Protein AF-A0A2N7LGS1-F1 (afdb_monomer)

Sequence (81 aa):
MKINSAKNSHATESESKTPFEQFKRNVLARMVHAVWLLWRKHELISSLERRKNDPHFLNDIGLTQKDVEREIEKLRAQKPF

Structure (mmCIF, N/CA/C/O backbone):
data_AF-A0A2N7LGS1-F1
#
_entry.id   AF-A0A2N7LGS1-F1
#
loop_
_atom_site.group_PDB
_atom_site.id
_atom_site.type_symbol
_atom_site.label_atom_id
_atom_site.label_alt_id
_atom_site.label_comp_id
_atom_site.label_asym_id
_atom_site.label_entity_id
_atom_site.label_seq_id
_atom_site.pdbx_PDB_ins_code
_atom_site.Cartn_x
_atom_site.Cartn_y
_atom_site.Cartn_z
_atom_site.occupancy
_atom_site.B_iso_or_equiv
_atom_site.auth_seq_id
_atom_site.auth_comp_id
_atom_site.auth_asym_id
_atom_site.auth_atom_id
_atom_site.pdbx_PDB_model_num
ATOM 1 N N . MET A 1 1 ? -8.594 -4.851 -72.723 1.00 43.97 1 MET A N 1
ATOM 2 C CA . MET A 1 1 ? -8.325 -5.431 -71.391 1.00 43.97 1 MET A CA 1
ATOM 3 C C . MET A 1 1 ? -6.817 -5.404 -71.149 1.00 43.97 1 MET A C 1
ATOM 5 O O . MET A 1 1 ? -6.097 -6.168 -71.772 1.00 43.97 1 MET A O 1
ATOM 9 N N . LYS A 1 2 ? -6.328 -4.453 -70.346 1.00 44.41 2 LYS A N 1
ATOM 10 C CA 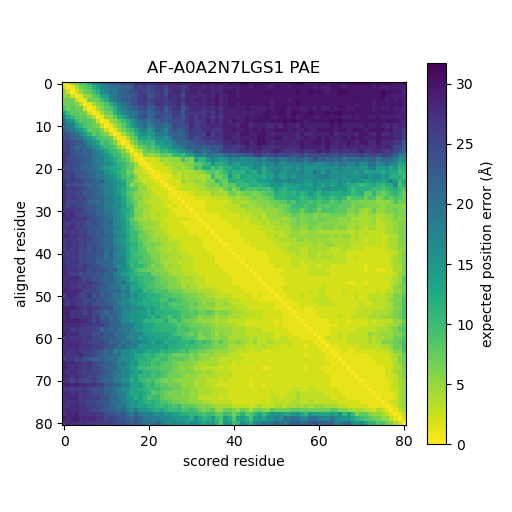. LYS A 1 2 ? -4.948 -4.402 -69.836 1.00 44.41 2 LYS A CA 1
ATOM 11 C C . LYS A 1 2 ? -5.037 -3.932 -68.387 1.00 44.41 2 LYS A C 1
ATOM 13 O O . LYS A 1 2 ? -5.152 -2.746 -68.114 1.00 44.41 2 LYS A O 1
ATOM 18 N N . ILE A 1 3 ? -5.092 -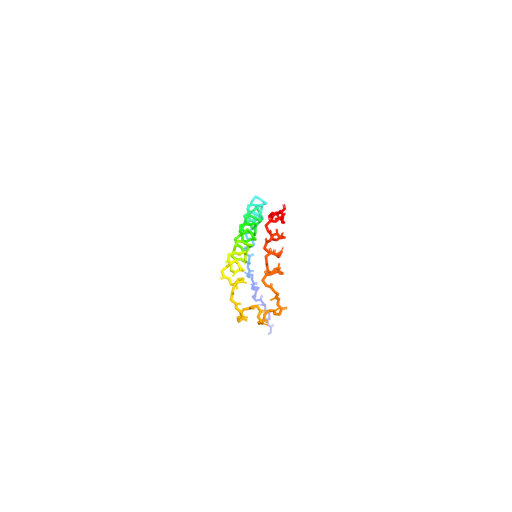4.902 -67.489 1.00 53.97 3 ILE A N 1
ATOM 19 C CA . ILE A 1 3 ? -4.924 -4.731 -66.048 1.00 53.97 3 ILE A CA 1
ATOM 20 C C . ILE A 1 3 ? -3.425 -4.672 -65.800 1.00 53.97 3 ILE A C 1
ATOM 22 O O . ILE A 1 3 ? -2.763 -5.684 -65.967 1.00 53.97 3 ILE A O 1
ATOM 26 N N . ASN A 1 4 ? -2.898 -3.512 -65.417 1.00 50.22 4 ASN A N 1
ATOM 27 C CA . ASN A 1 4 ? -1.591 -3.429 -64.777 1.00 50.22 4 ASN A CA 1
ATOM 28 C C . ASN A 1 4 ? -1.739 -2.583 -63.517 1.00 50.22 4 ASN A C 1
ATOM 30 O O . ASN A 1 4 ? -1.761 -1.356 -63.542 1.00 50.22 4 ASN A O 1
ATOM 34 N N . SER A 1 5 ? -1.912 -3.334 -62.434 1.00 43.50 5 SER A N 1
ATOM 35 C CA . SER A 1 5 ? -1.914 -2.942 -61.035 1.00 43.50 5 SER A CA 1
ATOM 36 C C . SER A 1 5 ? -0.770 -1.973 -60.730 1.00 43.50 5 SER A C 1
ATOM 38 O O . SER A 1 5 ? 0.398 -2.368 -60.723 1.00 43.50 5 SER A O 1
ATOM 40 N N . ALA A 1 6 ? -1.104 -0.714 -60.439 1.00 54.47 6 ALA A N 1
ATOM 41 C CA . ALA A 1 6 ? -0.183 0.199 -59.779 1.00 54.47 6 ALA A CA 1
ATOM 42 C C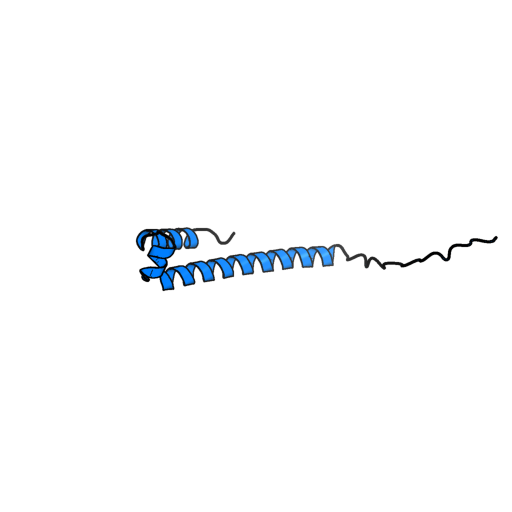 . ALA A 1 6 ? 0.141 -0.392 -58.401 1.00 54.47 6 ALA A C 1
ATOM 44 O O . ALA A 1 6 ? -0.735 -0.584 -57.557 1.00 54.47 6 ALA A O 1
ATOM 45 N N . LYS A 1 7 ? 1.399 -0.787 -58.217 1.00 50.59 7 LYS A N 1
ATOM 46 C CA . LYS A 1 7 ? 1.919 -1.290 -56.951 1.00 50.59 7 LYS A CA 1
ATOM 47 C C . LYS A 1 7 ? 1.925 -0.124 -55.963 1.00 50.59 7 LYS A C 1
ATOM 49 O O . LYS A 1 7 ? 2.744 0.779 -56.092 1.00 50.59 7 LYS A O 1
ATOM 54 N N . ASN A 1 8 ? 1.028 -0.165 -54.981 1.00 49.34 8 ASN A N 1
ATOM 55 C CA . ASN A 1 8 ? 1.136 0.618 -53.755 1.00 49.34 8 ASN A CA 1
ATOM 56 C C . ASN A 1 8 ? 2.369 0.135 -52.984 1.00 49.34 8 ASN A C 1
ATOM 58 O O . ASN A 1 8 ? 2.275 -0.729 -52.115 1.00 49.34 8 ASN A O 1
ATOM 62 N N . SER A 1 9 ? 3.541 0.674 -53.303 1.00 48.16 9 SER A N 1
ATOM 63 C CA . SER A 1 9 ? 4.691 0.611 -52.410 1.00 48.16 9 SER A CA 1
ATOM 64 C C . SER A 1 9 ? 4.515 1.685 -51.341 1.00 48.16 9 SER A C 1
ATOM 66 O O . SER A 1 9 ? 5.157 2.732 -51.382 1.00 48.16 9 SER A O 1
ATOM 68 N N . HIS A 1 10 ? 3.625 1.427 -50.380 1.00 42.75 10 HIS A N 1
ATOM 69 C CA . HIS A 1 10 ? 3.731 2.066 -49.076 1.00 42.75 10 HIS A CA 1
ATOM 70 C C . HIS A 1 10 ? 4.963 1.438 -48.419 1.00 42.75 10 HIS A C 1
ATOM 72 O O . HIS A 1 10 ? 4.881 0.424 -47.729 1.00 42.75 10 HIS A O 1
ATOM 78 N N . ALA A 1 11 ? 6.134 1.987 -48.739 1.00 48.03 11 ALA A N 1
ATOM 79 C CA . ALA A 1 11 ? 7.336 1.759 -47.969 1.00 48.03 11 ALA A CA 1
ATOM 80 C C . ALA A 1 11 ? 7.057 2.351 -46.587 1.00 48.03 11 ALA A C 1
ATOM 82 O O . ALA A 1 11 ? 7.218 3.544 -46.350 1.00 48.03 11 ALA A O 1
ATOM 83 N N . THR A 1 12 ? 6.544 1.527 -45.678 1.00 48.66 12 THR A 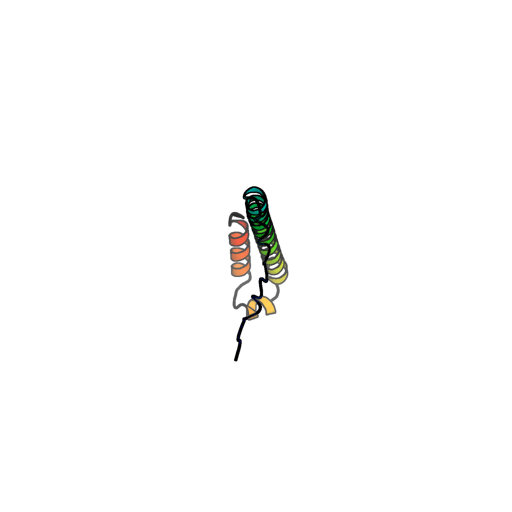N 1
ATOM 84 C CA . THR A 1 12 ? 6.738 1.780 -44.261 1.00 48.66 12 THR A CA 1
ATOM 85 C C . THR A 1 12 ? 8.237 1.655 -44.060 1.00 48.66 12 THR A C 1
ATOM 87 O O . THR A 1 12 ? 8.755 0.541 -43.970 1.00 48.66 12 THR A O 1
ATOM 90 N N . GLU A 1 13 ? 8.938 2.786 -44.098 1.00 47.16 13 GLU A N 1
ATOM 91 C CA . GLU A 1 13 ? 10.281 2.910 -43.554 1.00 47.16 13 GLU A CA 1
ATOM 92 C C . GLU A 1 13 ? 10.197 2.427 -42.108 1.00 47.16 13 GLU A C 1
ATOM 94 O O . GLU A 1 13 ? 9.824 3.149 -41.185 1.00 47.16 13 GLU A O 1
ATOM 99 N N . SER A 1 14 ? 10.451 1.135 -41.912 1.00 53.09 14 SER A N 1
ATOM 100 C CA . SER A 1 14 ? 10.743 0.599 -40.605 1.00 53.09 14 SER A CA 1
ATOM 101 C C . SER A 1 14 ? 12.094 1.194 -40.250 1.00 53.09 14 SER A C 1
ATOM 103 O O . SER A 1 14 ? 13.127 0.620 -40.595 1.00 53.09 14 SER A O 1
ATOM 105 N N . GLU A 1 15 ? 12.089 2.376 -39.630 1.00 56.28 15 GLU A N 1
ATOM 106 C CA . GLU A 1 15 ? 13.247 2.894 -38.917 1.00 56.28 15 GLU A CA 1
ATOM 107 C C . GLU A 1 15 ? 13.745 1.754 -38.031 1.00 56.28 15 GLU A C 1
ATOM 109 O O . GLU A 1 15 ? 13.125 1.392 -37.023 1.00 56.28 15 GLU A O 1
ATOM 114 N N . SER A 1 16 ? 14.827 1.112 -38.461 1.00 54.28 16 SER A N 1
ATOM 115 C CA . SER A 1 16 ? 15.468 0.036 -37.734 1.00 54.28 16 SER A CA 1
ATOM 116 C C . SER A 1 16 ? 16.065 0.664 -36.483 1.00 54.28 16 SER A C 1
ATOM 118 O O . SER A 1 16 ? 17.201 1.135 -36.485 1.00 54.28 16 SER A O 1
ATOM 120 N N . LYS A 1 17 ? 15.259 0.752 -35.421 1.00 59.47 17 LYS A N 1
ATOM 121 C CA . LYS A 1 17 ? 15.680 1.251 -34.113 1.00 59.47 17 LYS A CA 1
ATOM 122 C C . LYS A 1 17 ? 16.890 0.435 -33.700 1.00 59.47 17 LYS A C 1
ATOM 124 O O . LYS A 1 17 ? 16.767 -0.778 -33.505 1.00 59.47 17 LYS A O 1
ATOM 129 N N . THR A 1 18 ? 18.038 1.095 -33.595 1.00 68.06 18 THR A N 1
ATOM 130 C CA . THR A 1 18 ? 19.283 0.437 -33.216 1.00 68.06 18 THR A CA 1
ATOM 131 C C . THR A 1 18 ? 19.079 -0.291 -31.879 1.00 68.06 18 THR A C 1
ATOM 133 O O . THR A 1 18 ? 18.307 0.178 -31.032 1.00 68.06 18 THR A O 1
ATOM 136 N N . PRO A 1 19 ? 19.746 -1.436 -31.652 1.00 69.12 19 PRO A N 1
ATOM 137 C CA . PRO A 1 19 ? 19.629 -2.196 -30.403 1.00 69.12 19 PRO A CA 1
ATOM 138 C C . PRO A 1 19 ? 19.818 -1.335 -29.140 1.00 69.12 19 PRO A C 1
ATOM 140 O O . PRO A 1 19 ? 19.204 -1.585 -28.104 1.00 69.12 19 PRO A O 1
ATOM 143 N N . PHE A 1 20 ? 20.609 -0.266 -29.251 1.00 70.69 20 PHE A N 1
ATOM 144 C CA . PHE A 1 20 ? 20.849 0.715 -28.198 1.00 70.69 20 PHE A CA 1
ATOM 145 C C . PHE A 1 20 ? 19.606 1.536 -27.811 1.00 70.69 20 PHE A C 1
ATOM 147 O O . PHE A 1 20 ? 19.325 1.708 -26.625 1.00 70.69 20 PHE A O 1
ATOM 154 N N . GLU A 1 21 ? 18.814 2.000 -28.780 1.00 73.88 21 GLU A N 1
ATOM 155 C CA . GLU A 1 21 ? 17.584 2.759 -28.508 1.00 73.88 21 GLU A CA 1
ATOM 156 C C . GLU A 1 21 ? 16.475 1.875 -27.919 1.00 73.88 21 GLU A C 1
ATOM 158 O O . GLU A 1 21 ? 15.684 2.315 -27.080 1.00 73.88 21 GLU A O 1
ATOM 163 N N . GLN A 1 22 ? 16.445 0.593 -28.290 1.00 74.12 22 GLN A N 1
ATOM 164 C CA . GLN A 1 22 ? 15.558 -0.387 -27.657 1.00 74.12 22 GLN A CA 1
ATOM 165 C C . GLN A 1 22 ? 15.979 -0.673 -26.207 1.00 74.12 22 GLN A C 1
ATOM 167 O O . GLN A 1 22 ? 15.132 -0.702 -25.313 1.00 74.12 22 GLN A O 1
ATOM 172 N N . PHE A 1 23 ? 17.284 -0.806 -25.949 1.00 74.88 23 PHE A N 1
ATOM 173 C CA . PHE A 1 23 ? 17.822 -0.971 -24.598 1.00 74.88 23 PHE A CA 1
ATOM 174 C C . PHE A 1 23 ? 17.465 0.213 -23.687 1.00 74.88 23 PHE A C 1
ATOM 176 O O . PHE A 1 23 ? 16.909 -0.002 -22.610 1.00 74.88 23 PHE A O 1
ATOM 183 N N . LYS A 1 24 ? 17.690 1.458 -24.133 1.00 79.44 24 LYS A N 1
ATOM 184 C CA . LYS A 1 24 ? 17.317 2.664 -23.370 1.00 79.44 24 LYS A CA 1
ATOM 185 C C . LYS A 1 24 ? 15.836 2.691 -23.015 1.00 79.44 24 LYS A C 1
ATOM 187 O O . LYS A 1 24 ? 15.490 2.967 -21.870 1.00 79.44 24 LYS A O 1
ATOM 192 N N . ARG A 1 25 ? 14.960 2.377 -23.974 1.00 77.88 25 ARG A N 1
ATOM 193 C CA . ARG A 1 25 ? 13.509 2.316 -23.744 1.00 77.88 25 ARG A CA 1
ATOM 194 C C . ARG A 1 25 ? 13.134 1.271 -22.703 1.00 77.88 25 ARG A C 1
ATOM 196 O O . ARG A 1 25 ? 12.338 1.568 -21.819 1.00 77.88 25 ARG A O 1
ATOM 203 N N . ASN A 1 26 ? 13.739 0.088 -22.765 1.00 84.81 26 ASN A N 1
ATOM 204 C CA . ASN A 1 26 ? 13.485 -0.973 -21.792 1.00 84.81 26 ASN A CA 1
ATOM 205 C C . ASN A 1 26 ? 13.970 -0.590 -20.387 1.00 84.81 26 ASN A C 1
ATOM 207 O O . ASN A 1 26 ? 13.274 -0.849 -19.406 1.00 84.81 26 ASN A O 1
ATOM 211 N N . VAL A 1 27 ? 15.133 0.057 -20.277 1.00 86.06 27 VAL A N 1
ATOM 212 C CA . VAL A 1 27 ? 15.657 0.553 -18.995 1.00 86.06 27 VAL A CA 1
ATOM 213 C C . VAL A 1 27 ? 14.771 1.666 -18.436 1.00 86.06 27 VAL A C 1
ATOM 215 O O . VAL A 1 27 ? 14.387 1.612 -17.269 1.00 86.06 27 VAL A O 1
ATOM 218 N N . LEU A 1 28 ? 14.382 2.634 -19.268 1.00 87.56 28 LEU A N 1
ATOM 219 C CA . LEU A 1 28 ? 13.514 3.736 -18.859 1.00 87.56 28 LEU A CA 1
ATOM 220 C C . LEU A 1 28 ? 12.141 3.226 -18.414 1.00 87.56 28 LEU A C 1
ATOM 222 O O . LEU A 1 28 ? 11.660 3.625 -17.360 1.00 87.56 28 LEU A O 1
ATOM 226 N N . ALA A 1 29 ? 11.539 2.299 -19.164 1.00 87.38 29 ALA A N 1
ATOM 227 C CA . ALA A 1 29 ? 10.266 1.689 -18.797 1.00 87.38 29 ALA A CA 1
ATOM 228 C C . ALA A 1 29 ? 10.353 0.987 -17.435 1.00 87.38 29 ALA A C 1
ATOM 230 O O . ALA A 1 29 ? 9.483 1.176 -16.589 1.00 87.38 29 ALA A O 1
ATOM 231 N N . ARG A 1 30 ? 11.435 0.239 -17.178 1.00 86.44 30 ARG A N 1
ATOM 232 C CA . ARG A 1 30 ? 11.672 -0.390 -15.868 1.00 86.44 30 ARG A CA 1
ATOM 233 C C . ARG A 1 30 ? 11.789 0.641 -14.748 1.00 86.44 30 ARG A C 1
ATOM 235 O O . ARG A 1 30 ? 11.202 0.437 -13.690 1.00 86.44 30 ARG A O 1
ATOM 242 N N . MET A 1 31 ? 12.492 1.749 -14.980 1.00 89.06 31 MET A N 1
ATOM 243 C CA . MET A 1 31 ? 12.607 2.822 -13.988 1.00 89.06 31 MET A CA 1
ATOM 244 C C . MET A 1 31 ? 11.269 3.509 -13.721 1.00 89.06 31 MET A C 1
ATOM 246 O O . MET A 1 31 ? 10.907 3.691 -12.563 1.00 89.06 31 MET A O 1
ATOM 250 N N . VAL A 1 32 ? 10.503 3.830 -14.765 1.00 90.56 32 VAL A N 1
ATOM 251 C CA . VAL A 1 32 ? 9.161 4.414 -14.626 1.00 90.56 32 VAL A CA 1
ATOM 252 C C . VAL A 1 32 ? 8.246 3.471 -13.849 1.00 90.56 32 VAL A C 1
ATOM 254 O O . VAL A 1 32 ? 7.565 3.910 -12.927 1.00 90.56 32 VAL A O 1
ATOM 257 N N . HIS A 1 33 ? 8.273 2.170 -14.152 1.00 89.38 33 HIS A N 1
ATOM 258 C CA . HIS A 1 33 ? 7.509 1.177 -13.399 1.00 89.38 33 HIS A CA 1
ATOM 259 C C . HIS A 1 33 ? 7.936 1.096 -11.930 1.00 89.38 33 HIS A C 1
ATOM 261 O O . HIS A 1 33 ? 7.070 1.039 -11.059 1.00 89.38 33 HIS A O 1
ATOM 267 N N . ALA A 1 34 ? 9.237 1.136 -11.637 1.00 88.19 34 ALA A N 1
ATOM 268 C CA . ALA A 1 34 ? 9.725 1.138 -10.262 1.00 88.19 34 ALA A CA 1
ATOM 269 C C . ALA A 1 34 ? 9.276 2.399 -9.502 1.00 88.19 34 ALA A C 1
ATOM 271 O O . ALA A 1 34 ? 8.703 2.311 -8.418 1.00 88.19 34 ALA A O 1
ATOM 272 N N . VAL A 1 35 ? 9.445 3.584 -10.089 1.00 91.19 35 VAL A N 1
ATOM 273 C CA . VAL A 1 35 ? 8.995 4.845 -9.475 1.00 91.19 35 VAL A CA 1
ATOM 274 C C . VAL A 1 35 ? 7.480 4.846 -9.265 1.00 91.19 35 VAL A C 1
ATOM 276 O O . VAL A 1 35 ? 7.007 5.228 -8.196 1.00 91.19 35 VAL A O 1
ATOM 279 N N . TRP A 1 36 ? 6.715 4.358 -10.241 1.00 92.00 36 TRP A N 1
ATOM 280 C CA . TRP A 1 36 ? 5.265 4.228 -10.128 1.00 92.00 36 TRP A CA 1
ATOM 281 C C . TRP A 1 36 ? 4.848 3.309 -8.977 1.00 92.00 36 TRP A C 1
ATOM 283 O O . TRP A 1 36 ? 3.953 3.655 -8.210 1.00 92.00 36 TRP A O 1
ATOM 293 N N . LEU A 1 37 ? 5.490 2.148 -8.830 1.00 89.81 37 LEU A N 1
ATOM 294 C CA . LEU A 1 37 ? 5.182 1.201 -7.756 1.00 89.81 37 LEU A CA 1
ATOM 295 C C . LEU A 1 37 ? 5.510 1.782 -6.375 1.00 89.81 37 LEU A C 1
ATOM 297 O O . LEU A 1 37 ? 4.699 1.659 -5.456 1.00 89.81 37 LEU A O 1
ATOM 301 N N . LEU A 1 38 ? 6.642 2.481 -6.249 1.00 90.19 38 LEU A N 1
ATOM 302 C CA . LEU A 1 38 ? 7.010 3.217 -5.037 1.00 90.19 38 LEU A CA 1
ATOM 303 C C . LEU A 1 38 ? 5.970 4.281 -4.682 1.00 90.19 38 LEU A C 1
ATOM 305 O O . LEU A 1 38 ? 5.490 4.329 -3.548 1.00 90.19 38 LEU A O 1
ATOM 309 N N . TRP A 1 39 ? 5.595 5.109 -5.657 1.00 92.69 39 TRP A N 1
ATOM 310 C CA . TRP A 1 39 ? 4.626 6.179 -5.456 1.00 92.69 39 TRP A CA 1
ATOM 311 C C . TRP A 1 39 ? 3.236 5.634 -5.108 1.00 92.69 39 TRP A C 1
ATOM 313 O O . TRP A 1 39 ? 2.634 6.055 -4.123 1.00 92.69 39 TRP A O 1
ATOM 323 N N . ARG A 1 40 ? 2.757 4.618 -5.836 1.00 93.19 40 ARG A N 1
ATOM 324 C CA . ARG A 1 40 ? 1.469 3.960 -5.572 1.00 93.19 40 ARG A CA 1
ATOM 325 C C . ARG A 1 40 ? 1.404 3.378 -4.162 1.00 93.19 40 ARG A C 1
ATOM 327 O O . ARG A 1 40 ? 0.378 3.489 -3.494 1.00 93.19 40 ARG A O 1
ATOM 334 N N . LYS A 1 41 ? 2.491 2.754 -3.708 1.00 93.25 41 LYS A N 1
ATOM 335 C CA . LYS A 1 41 ? 2.599 2.220 -2.349 1.00 93.25 41 LYS A CA 1
ATOM 336 C C . LYS A 1 41 ? 2.536 3.335 -1.303 1.00 93.25 41 LYS A C 1
ATOM 338 O O . LYS A 1 41 ? 1.825 3.195 -0.311 1.00 93.25 41 LYS A O 1
ATOM 343 N N . HIS A 1 42 ? 3.256 4.431 -1.529 1.00 93.00 42 HIS A N 1
ATOM 344 C CA . HIS A 1 42 ? 3.241 5.591 -0.640 1.00 93.00 42 HIS A CA 1
ATOM 345 C C . HIS A 1 42 ? 1.840 6.209 -0.519 1.00 93.00 42 HIS A C 1
ATOM 347 O O . HIS A 1 42 ? 1.375 6.460 0.594 1.00 93.00 42 HIS A O 1
ATOM 353 N N . GLU A 1 43 ? 1.149 6.406 -1.645 1.00 95.19 43 GLU A N 1
ATOM 354 C CA . GLU A 1 43 ? -0.229 6.911 -1.672 1.00 95.19 43 GLU A CA 1
ATOM 355 C C . GLU A 1 43 ? -1.187 5.990 -0.915 1.00 95.19 43 GLU A C 1
ATOM 357 O O . GLU A 1 43 ? -1.983 6.458 -0.102 1.00 95.19 43 GLU A O 1
ATOM 362 N N . LEU A 1 44 ? -1.072 4.672 -1.112 1.00 93.69 44 LEU A N 1
ATOM 363 C CA . LEU A 1 44 ? -1.903 3.705 -0.400 1.00 93.69 44 LEU A CA 1
ATOM 364 C C . LEU A 1 44 ? -1.702 3.796 1.117 1.00 93.69 44 LEU A C 1
ATOM 366 O O . LEU A 1 44 ? -2.679 3.935 1.849 1.00 93.69 44 LEU A O 1
ATOM 370 N N . ILE A 1 45 ? -0.450 3.774 1.585 1.00 94.94 45 ILE A N 1
ATOM 371 C CA . ILE A 1 45 ? -0.127 3.896 3.015 1.00 94.94 45 ILE A CA 1
ATOM 372 C C . ILE A 1 45 ? -0.678 5.212 3.574 1.00 94.94 45 ILE A C 1
ATOM 374 O O . ILE A 1 45 ? -1.408 5.195 4.561 1.00 94.94 45 ILE A O 1
ATOM 378 N N . SER A 1 46 ? -0.406 6.333 2.902 1.00 95.62 46 SER A N 1
ATOM 379 C CA . SER A 1 46 ? -0.873 7.664 3.316 1.00 95.62 46 SER A CA 1
ATOM 380 C C . SER A 1 46 ? -2.398 7.730 3.421 1.00 95.62 46 SER A C 1
ATOM 382 O O . SER A 1 46 ? -2.955 8.340 4.332 1.00 95.62 46 SER A O 1
ATOM 384 N N . SER A 1 47 ? -3.091 7.090 2.482 1.00 95.06 47 SER A N 1
ATOM 385 C CA . SER A 1 47 ? -4.546 7.064 2.433 1.00 95.06 47 SER A CA 1
ATOM 386 C C . SER A 1 47 ? -5.160 6.225 3.555 1.00 95.06 47 SER A C 1
ATOM 388 O O . SER A 1 47 ? -6.165 6.633 4.141 1.00 95.06 47 SER A O 1
ATOM 390 N N . LEU A 1 48 ? -4.547 5.080 3.877 1.00 94.50 48 LEU A N 1
ATOM 391 C CA . LEU A 1 48 ? -4.945 4.244 5.009 1.00 94.50 48 LEU A CA 1
ATOM 392 C C . LEU A 1 48 ? -4.668 4.954 6.338 1.00 94.50 48 LEU A C 1
ATOM 394 O O . LEU A 1 48 ? -5.531 4.970 7.207 1.00 94.50 48 LEU A O 1
ATOM 398 N N . GLU A 1 49 ? -3.519 5.616 6.486 1.00 94.75 49 GLU A N 1
ATOM 399 C CA . GLU A 1 49 ? -3.177 6.357 7.707 1.00 94.75 49 G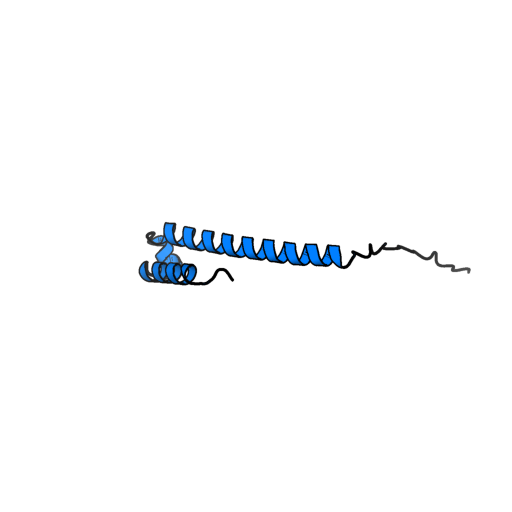LU A CA 1
ATOM 400 C C . GLU A 1 49 ? -4.136 7.508 8.003 1.00 94.75 49 GLU A C 1
ATOM 402 O O . GLU A 1 49 ? -4.485 7.731 9.160 1.00 94.75 49 GLU A O 1
ATOM 407 N N . ARG A 1 50 ? -4.595 8.219 6.969 1.00 95.75 50 ARG A N 1
ATOM 408 C CA . ARG A 1 50 ? -5.576 9.302 7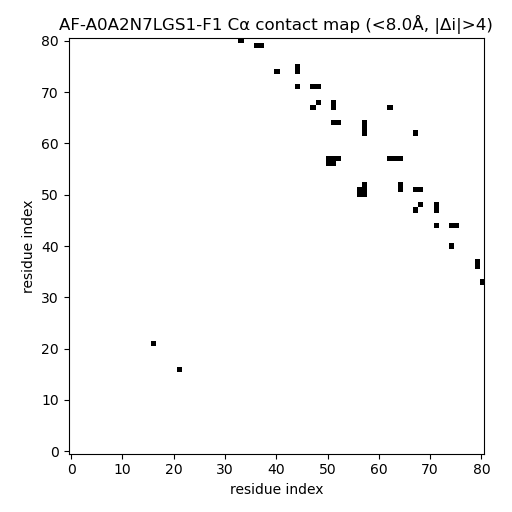.127 1.00 95.75 50 ARG A CA 1
ATOM 409 C C . ARG A 1 50 ? -6.956 8.791 7.529 1.00 95.75 50 ARG A C 1
ATOM 411 O O . ARG A 1 50 ? -7.666 9.488 8.246 1.00 95.75 50 ARG A O 1
ATOM 418 N N . ARG A 1 51 ? -7.341 7.603 7.055 1.00 95.00 51 ARG A N 1
ATOM 419 C CA . ARG A 1 51 ? -8.706 7.070 7.192 1.00 95.00 51 ARG A CA 1
ATOM 420 C C . ARG A 1 51 ? -8.858 5.987 8.256 1.00 95.00 51 ARG A C 1
ATOM 422 O O . ARG A 1 51 ? -9.979 5.651 8.599 1.00 95.00 51 ARG A O 1
ATOM 429 N N . LYS A 1 52 ? -7.774 5.477 8.848 1.00 93.56 52 LYS A N 1
ATOM 430 C CA . LYS A 1 52 ? -7.831 4.387 9.843 1.00 93.56 52 LYS A CA 1
ATOM 431 C C . LYS A 1 52 ? -8.693 4.678 11.078 1.00 93.56 52 LYS A C 1
ATOM 433 O O . LYS A 1 52 ? -9.106 3.741 11.747 1.00 93.56 52 LYS A O 1
ATOM 438 N N . ASN A 1 53 ? -8.934 5.954 11.382 1.00 94.44 53 ASN A N 1
ATOM 439 C CA . ASN A 1 53 ? -9.759 6.396 12.508 1.00 94.44 53 ASN A CA 1
ATOM 440 C C . ASN A 1 53 ? -11.186 6.786 12.086 1.00 94.44 53 ASN A C 1
ATOM 442 O O . ASN A 1 53 ? -11.969 7.187 12.940 1.00 94.44 53 ASN A O 1
ATOM 446 N N . ASP A 1 54 ? -11.508 6.734 10.791 1.00 95.75 54 ASP A N 1
ATOM 447 C CA . ASP A 1 54 ? -12.822 7.092 10.260 1.00 95.75 54 ASP A CA 1
ATOM 448 C C . ASP A 1 54 ? -13.773 5.883 10.361 1.00 95.75 54 ASP A C 1
ATOM 450 O O . ASP A 1 54 ? -13.568 4.884 9.663 1.00 95.75 54 ASP A O 1
ATOM 454 N N . PRO A 1 55 ? -14.823 5.947 11.203 1.00 94.25 55 PRO A N 1
ATOM 455 C CA . PRO A 1 55 ? -15.761 4.842 11.373 1.00 94.25 55 PRO A CA 1
ATOM 456 C C . PRO A 1 55 ? -16.516 4.479 10.091 1.00 94.25 55 PRO A C 1
ATOM 458 O O . PRO A 1 55 ? -16.842 3.308 9.902 1.00 94.25 55 PRO A O 1
ATOM 461 N N . HIS A 1 56 ? -16.783 5.448 9.208 1.00 95.50 56 HIS A N 1
ATOM 462 C CA . HIS A 1 56 ? -17.463 5.181 7.940 1.00 95.50 56 HIS A CA 1
ATOM 463 C C . HIS A 1 56 ? -16.565 4.371 7.012 1.00 95.50 56 HIS A C 1
ATOM 465 O O . HIS A 1 56 ? -16.978 3.327 6.521 1.00 95.50 56 HIS A O 1
ATOM 471 N N . PHE A 1 57 ? -15.306 4.785 6.865 1.00 95.00 57 PHE A N 1
ATOM 472 C CA . PHE A 1 57 ? -14.313 4.034 6.101 1.00 95.00 57 PHE A CA 1
ATOM 473 C C . PHE A 1 57 ? -14.133 2.604 6.622 1.00 95.00 57 PHE A C 1
ATOM 475 O O . PHE A 1 57 ? -14.115 1.666 5.828 1.00 95.00 57 PHE A O 1
ATOM 482 N N . LEU A 1 58 ? -14.008 2.431 7.942 1.00 95.25 58 LEU A N 1
ATOM 483 C CA . LEU A 1 58 ? -13.848 1.112 8.562 1.00 95.25 58 LEU A CA 1
ATOM 484 C C . LEU A 1 58 ? -15.061 0.205 8.313 1.00 95.25 58 LEU A C 1
ATOM 486 O O . LEU A 1 58 ? -14.897 -0.986 8.047 1.00 95.25 58 LEU A O 1
ATOM 490 N N . ASN A 1 59 ? -16.267 0.774 8.351 1.00 95.69 59 ASN A N 1
ATOM 491 C CA . ASN A 1 59 ? -17.494 0.050 8.040 1.00 95.69 59 ASN A CA 1
ATOM 492 C C . ASN A 1 59 ? -17.580 -0.326 6.551 1.00 95.69 59 ASN A C 1
ATOM 494 O O . ASN A 1 59 ? -17.893 -1.469 6.230 1.00 95.69 59 ASN A O 1
ATOM 498 N N . ASP A 1 60 ? -17.231 0.596 5.651 1.00 95.50 60 ASP A N 1
ATOM 499 C CA . ASP A 1 60 ? -17.272 0.383 4.198 1.00 95.50 60 ASP A CA 1
ATOM 500 C C . ASP A 1 60 ? -16.331 -0.741 3.744 1.00 95.50 60 ASP A C 1
ATOM 502 O O . ASP A 1 60 ? -16.663 -1.520 2.850 1.00 95.50 60 ASP A O 1
ATOM 506 N N . ILE A 1 61 ? -15.149 -0.840 4.358 1.00 92.56 61 ILE A N 1
ATOM 507 C CA . ILE A 1 61 ? -14.168 -1.892 4.049 1.00 92.56 61 ILE A CA 1
ATOM 508 C C . ILE A 1 61 ? -14.350 -3.153 4.907 1.00 92.56 61 ILE A C 1
ATOM 510 O O . ILE A 1 61 ? -13.676 -4.152 4.659 1.00 92.56 61 ILE A O 1
ATOM 514 N N . GLY A 1 62 ? -15.217 -3.112 5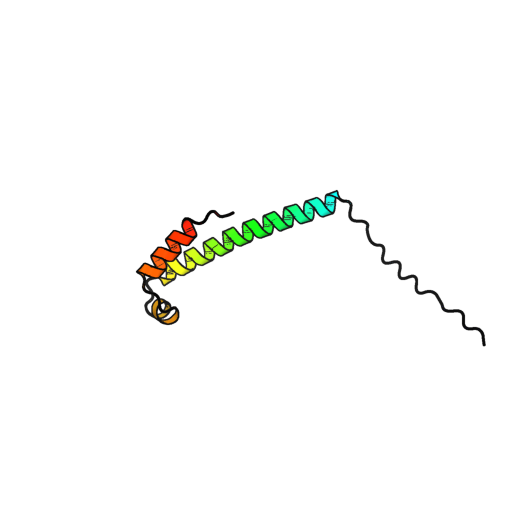.924 1.00 94.12 62 GLY A N 1
ATOM 515 C CA . GLY A 1 62 ? -15.463 -4.223 6.845 1.00 94.12 62 GLY A CA 1
ATOM 516 C C . GLY A 1 62 ? -14.252 -4.623 7.697 1.00 94.12 62 GLY A C 1
ATOM 517 O O . GLY A 1 62 ? -14.105 -5.798 8.029 1.00 94.12 62 GLY A O 1
ATOM 518 N N . LEU A 1 63 ? -13.368 -3.676 8.029 1.00 93.62 63 LEU A N 1
ATOM 519 C CA . LEU A 1 63 ? -12.148 -3.925 8.809 1.00 93.62 63 LEU A CA 1
ATOM 520 C C . LEU A 1 63 ? -12.134 -3.101 10.090 1.00 93.62 63 LEU A C 1
ATOM 522 O O . LEU A 1 63 ? -12.687 -2.006 10.159 1.00 93.62 63 LEU A O 1
ATOM 526 N N . THR A 1 64 ? -11.438 -3.599 11.110 1.00 95.19 64 THR A N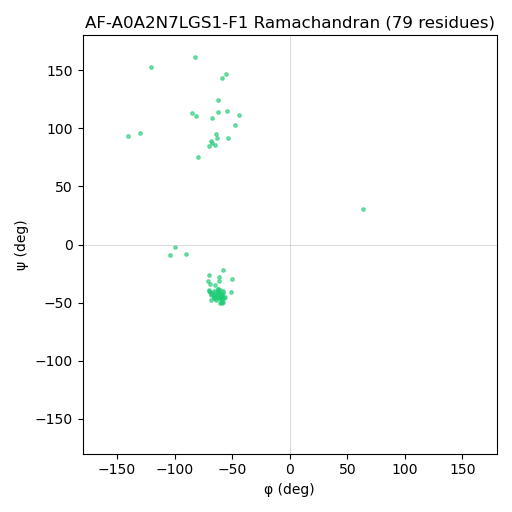 1
ATOM 527 C CA . THR A 1 64 ? -11.171 -2.801 12.309 1.00 95.19 64 THR A CA 1
ATOM 528 C C . THR A 1 64 ? -9.973 -1.878 12.091 1.00 95.19 64 THR A C 1
ATOM 530 O O . THR A 1 64 ? -9.112 -2.134 11.246 1.00 95.19 64 THR A O 1
ATOM 533 N N . GLN A 1 65 ? -9.848 -0.836 12.918 1.00 95.75 65 GLN A N 1
ATOM 534 C CA . GLN A 1 65 ? -8.651 0.014 12.936 1.00 95.75 65 GLN A CA 1
ATOM 535 C C . GLN A 1 65 ? -7.360 -0.816 13.066 1.00 95.75 65 GLN A C 1
ATOM 537 O O . GLN A 1 65 ? -6.376 -0.541 12.382 1.00 95.75 65 GLN A O 1
ATOM 542 N N . LYS A 1 66 ? -7.369 -1.860 13.908 1.00 95.62 66 LYS A N 1
ATOM 543 C CA . LYS A 1 66 ? -6.204 -2.733 14.124 1.00 95.62 66 LYS A CA 1
ATOM 544 C C . LYS A 1 66 ? -5.817 -3.510 12.868 1.00 95.62 66 LYS A C 1
ATOM 546 O O . LYS A 1 66 ? -4.633 -3.747 12.638 1.00 95.62 66 LYS A O 1
ATOM 551 N N . ASP A 1 67 ? -6.795 -3.906 12.060 1.00 95.25 67 ASP A N 1
ATOM 552 C CA . ASP A 1 67 ? -6.536 -4.599 10.798 1.00 95.25 67 ASP A CA 1
ATOM 553 C C . ASP A 1 67 ? -5.902 -3.651 9.778 1.00 95.25 67 ASP A C 1
ATOM 555 O O . ASP A 1 67 ? -4.932 -4.020 9.116 1.00 95.25 67 ASP A O 1
ATOM 559 N N . VAL A 1 68 ? -6.382 -2.404 9.716 1.00 95.06 68 VAL A N 1
ATOM 560 C CA . VAL A 1 68 ? -5.794 -1.354 8.871 1.00 95.06 68 VAL A CA 1
ATOM 561 C C . VAL A 1 68 ? -4.357 -1.048 9.297 1.00 95.06 68 VAL A C 1
ATOM 563 O O . VAL A 1 68 ? -3.473 -0.946 8.448 1.00 95.06 68 VAL A O 1
ATOM 566 N N . GLU A 1 69 ? -4.088 -0.950 10.600 1.00 96.00 69 GLU A N 1
ATOM 567 C CA . GLU A 1 69 ? -2.733 -0.738 11.128 1.00 96.00 69 GLU A CA 1
ATOM 568 C C . GLU A 1 69 ? -1.793 -1.895 10.781 1.00 96.00 69 GLU A C 1
ATOM 570 O O . GLU A 1 69 ? -0.689 -1.665 10.282 1.00 96.00 69 GLU A O 1
ATOM 575 N N . ARG A 1 70 ? -2.256 -3.140 10.937 1.00 95.69 70 ARG A N 1
ATOM 576 C CA . ARG A 1 70 ? -1.496 -4.329 10.534 1.00 95.69 70 ARG A CA 1
ATOM 577 C C . ARG A 1 70 ? -1.189 -4.324 9.037 1.00 95.69 70 ARG A C 1
ATOM 579 O O . ARG A 1 70 ? -0.101 -4.724 8.628 1.00 95.69 70 ARG A O 1
ATOM 586 N N . GLU A 1 71 ? -2.133 -3.891 8.208 1.00 93.62 71 GLU A N 1
ATOM 587 C CA . GLU A 1 71 ? -1.927 -3.828 6.761 1.00 93.62 71 GLU A CA 1
ATOM 588 C C . GLU A 1 71 ? -0.930 -2.728 6.374 1.00 93.62 71 GLU A C 1
ATOM 590 O O . GLU A 1 71 ? -0.052 -2.960 5.543 1.00 93.62 71 GLU A O 1
ATOM 595 N N . ILE A 1 72 ? -0.973 -1.568 7.038 1.00 94.56 72 ILE A N 1
ATOM 596 C CA . ILE A 1 72 ? 0.040 -0.512 6.885 1.00 94.56 72 ILE A CA 1
ATOM 597 C C . ILE A 1 72 ? 1.437 -1.041 7.238 1.00 94.56 72 ILE A C 1
ATOM 599 O O . ILE A 1 72 ? 2.391 -0.798 6.494 1.00 94.56 72 ILE A O 1
ATOM 603 N N . GLU A 1 73 ? 1.576 -1.781 8.340 1.00 94.88 73 GLU A N 1
ATOM 604 C CA . GLU A 1 73 ? 2.851 -2.386 8.739 1.00 94.88 73 GLU A CA 1
ATOM 605 C C . GLU A 1 73 ? 3.363 -3.391 7.705 1.00 94.88 73 GLU A C 1
ATOM 607 O O . GLU A 1 73 ? 4.529 -3.320 7.308 1.00 94.88 73 GLU A O 1
ATOM 612 N N . LYS A 1 74 ? 2.499 -4.281 7.198 1.00 93.56 74 LYS A N 1
ATOM 613 C CA . LYS A 1 74 ? 2.869 -5.213 6.121 1.00 93.56 74 LYS A CA 1
ATOM 614 C C . LYS A 1 74 ? 3.321 -4.477 4.869 1.00 93.56 74 LYS A C 1
ATOM 616 O O . LYS A 1 74 ? 4.346 -4.835 4.292 1.00 93.56 74 LYS A O 1
ATOM 621 N N . LEU A 1 75 ? 2.580 -3.449 4.452 1.00 91.25 75 LEU A N 1
ATOM 622 C CA . LEU A 1 75 ? 2.943 -2.637 3.296 1.00 91.25 75 LEU A CA 1
ATOM 623 C C . LEU A 1 75 ? 4.315 -2.005 3.522 1.00 91.25 75 LEU A C 1
ATOM 625 O O . LEU A 1 75 ? 5.177 -2.119 2.660 1.00 91.25 75 LEU A O 1
ATOM 629 N N . ARG A 1 76 ? 4.587 -1.417 4.690 1.00 90.62 76 ARG A N 1
ATOM 630 C CA . ARG A 1 76 ? 5.912 -0.862 5.017 1.00 90.62 76 ARG A CA 1
ATOM 631 C C . ARG A 1 76 ? 7.023 -1.910 4.977 1.00 90.62 76 ARG A C 1
ATOM 633 O O . ARG A 1 76 ? 8.075 -1.628 4.408 1.00 90.62 76 ARG A O 1
ATOM 640 N N . ALA A 1 77 ? 6.773 -3.100 5.516 1.00 91.06 77 ALA A N 1
ATOM 641 C CA . ALA A 1 77 ? 7.740 -4.192 5.576 1.00 91.06 77 ALA A CA 1
ATOM 642 C C . ALA A 1 77 ? 8.041 -4.829 4.208 1.00 91.06 77 ALA A C 1
ATOM 644 O O . ALA A 1 77 ? 9.131 -5.368 4.011 1.00 91.06 77 ALA A O 1
ATOM 645 N N . GLN A 1 78 ? 7.113 -4.766 3.246 1.00 86.88 78 GLN A N 1
ATOM 646 C CA . GLN A 1 78 ? 7.373 -5.241 1.886 1.00 86.88 78 GLN A CA 1
ATOM 647 C C . GLN A 1 78 ? 8.498 -4.421 1.250 1.00 86.88 78 GLN A C 1
ATOM 649 O O . GLN A 1 78 ? 8.410 -3.192 1.156 1.00 86.88 78 GLN A O 1
ATOM 654 N N . LYS A 1 79 ? 9.554 -5.091 0.778 1.00 71.56 79 LYS A N 1
ATOM 655 C CA . LYS A 1 79 ? 10.603 -4.425 0.000 1.00 71.56 79 LYS A CA 1
ATOM 656 C C . LYS A 1 79 ? 9.987 -3.778 -1.241 1.00 71.56 79 LYS A C 1
ATOM 658 O O . LYS A 1 79 ? 9.034 -4.323 -1.796 1.00 71.56 79 LYS A O 1
ATOM 663 N N . PRO A 1 80 ? 10.483 -2.600 -1.651 1.00 63.19 80 PRO A N 1
ATOM 664 C CA . PRO A 1 80 ? 9.934 -1.922 -2.809 1.00 63.19 80 PRO A CA 1
ATOM 665 C C . PRO A 1 80 ? 10.091 -2.756 -4.084 1.00 63.19 80 PRO A C 1
ATOM 667 O O . PRO A 1 80 ? 9.214 -2.649 -4.928 1.00 63.19 80 PRO A O 1
ATOM 670 N N . PHE A 1 81 ? 11.116 -3.616 -4.172 1.00 55.06 81 PHE A N 1
ATOM 671 C CA . PHE A 1 81 ? 11.367 -4.615 -5.218 1.00 55.06 81 PHE A CA 1
ATOM 672 C C . PHE A 1 81 ? 12.235 -5.735 -4.633 1.00 55.06 81 PHE A C 1
ATOM 674 O O . PHE A 1 81 ? 13.050 -5.418 -3.728 1.00 55.06 81 PHE A O 1
#

Radius of gyration: 26.28 Å; Cα contacts (8 Å, |Δi|>4): 25; chains: 1; bounding box: 38×15×86 Å

Foldseek 3Di:
DDDDDDDPPPPPPPPPCPPVNVVVVVVVVVVVVLVVLVVVLVVVLVVLVVCLPPPVVCVVVVHHSVVSVVVSVVSVPDDSD

Mean predicted aligned error: 12.34 Å

Organism: NCBI:txid188144

Solvent-accessible surface area (backbone atoms only — not comparable to full-atom values): 5011 Å² total; per-residue (Å²): 142,84,90,76,81,80,78,83,77,77,74,74,78,72,75,76,72,49,73,65,61,54,49,52,51,54,53,48,52,52,49,52,52,50,53,48,53,51,50,54,52,51,52,51,45,54,53,48,67,73,39,48,84,38,68,66,57,30,60,76,72,72,44,53,50,68,55,50,52,52,49,44,50,50,58,67,70,48,68,94,119

Secondary structure (DSSP, 8-state):
------------------HHHHHHHHHHHHHHHHHHHHHHHHHHHHH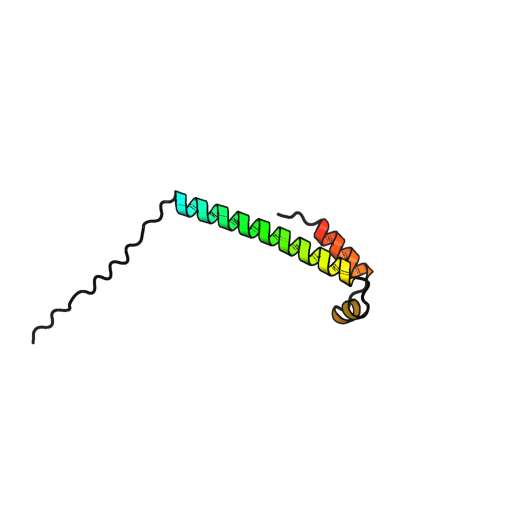HHHHTT-HHHHHHHT--HHHHHHHHHHHHHS---

pLDDT: mean 80.81, std 18.03, range [42.75, 96.0]